Protein AF-A0A849C9T9-F1 (afdb_monomer_lite)

Structure (mmCIF, N/CA/C/O backbone):
data_AF-A0A849C9T9-F1
#
_entry.id   AF-A0A849C9T9-F1
#
loop_
_atom_site.group_PDB
_atom_site.id
_atom_site.type_symbol
_atom_site.label_atom_id
_atom_site.label_alt_id
_atom_site.label_comp_id
_atom_site.label_asym_id
_atom_site.label_entity_id
_atom_site.label_seq_id
_atom_site.pdbx_PDB_ins_code
_atom_site.Cartn_x
_atom_site.Cartn_y
_atom_site.Cartn_z
_atom_site.occupancy
_atom_site.B_iso_or_equiv
_atom_site.auth_seq_id
_atom_site.auth_comp_id
_atom_site.auth_asym_id
_atom_site.auth_atom_id
_atom_site.pdbx_PDB_model_num
ATOM 1 N N . MET A 1 1 ? 23.994 -0.005 -14.736 1.00 56.78 1 MET A N 1
ATOM 2 C CA . MET A 1 1 ? 23.135 -0.185 -13.556 1.00 56.78 1 MET A CA 1
ATOM 3 C C . MET A 1 1 ? 23.424 -1.569 -13.011 1.00 56.78 1 MET A C 1
ATOM 5 O O . MET A 1 1 ? 23.425 -2.512 -13.800 1.00 56.78 1 MET A O 1
ATOM 9 N N . ARG A 1 2 ? 23.859 -1.675 -11.754 1.00 63.84 2 ARG A N 1
ATOM 10 C CA . ARG A 1 2 ? 24.165 -2.965 -11.113 1.00 63.84 2 ARG A CA 1
ATOM 11 C C . ARG A 1 2 ? 22.859 -3.609 -10.638 1.00 63.84 2 ARG A C 1
ATOM 13 O O . ARG A 1 2 ? 21.886 -2.902 -10.422 1.00 63.84 2 ARG A O 1
ATOM 20 N N . SER A 1 3 ? 22.840 -4.935 -10.491 1.00 66.62 3 SER A N 1
ATOM 21 C CA . SER A 1 3 ? 21.684 -5.665 -9.931 1.00 66.62 3 SER A CA 1
ATOM 22 C C . SER A 1 3 ? 21.252 -5.082 -8.581 1.00 66.62 3 SER A C 1
ATOM 24 O O . SER A 1 3 ? 20.065 -4.907 -8.344 1.00 66.62 3 SER A O 1
ATOM 26 N N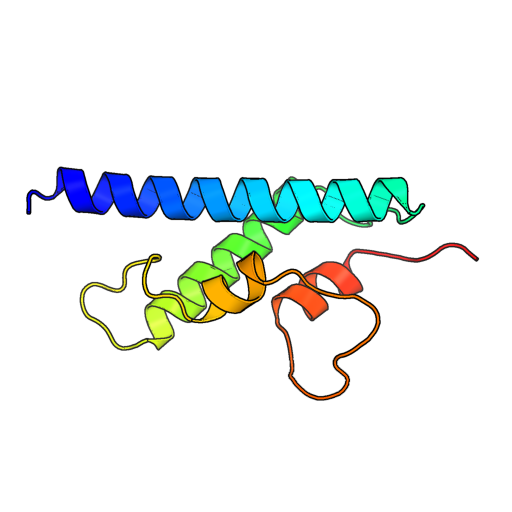 . ASP A 1 4 ? 22.233 -4.675 -7.772 1.00 74.38 4 ASP A N 1
ATOM 27 C CA . ASP A 1 4 ? 22.034 -4.050 -6.463 1.00 74.38 4 ASP A CA 1
ATOM 28 C C . ASP A 1 4 ? 21.184 -2.765 -6.530 1.00 74.38 4 ASP A C 1
ATOM 30 O O . ASP A 1 4 ? 20.425 -2.486 -5.606 1.00 74.38 4 ASP A O 1
ATOM 34 N N . ASP A 1 5 ? 21.267 -2.006 -7.632 1.00 80.12 5 ASP A N 1
ATOM 35 C CA . ASP A 1 5 ? 20.485 -0.777 -7.818 1.00 80.12 5 ASP A CA 1
ATOM 36 C C . ASP A 1 5 ? 18.997 -1.107 -8.042 1.00 80.12 5 ASP A C 1
ATOM 38 O O . ASP A 1 5 ? 18.124 -0.395 -7.553 1.00 80.12 5 ASP A O 1
ATOM 42 N N . TYR A 1 6 ? 18.697 -2.197 -8.762 1.00 81.38 6 TYR A N 1
ATOM 43 C CA . TYR A 1 6 ? 17.320 -2.648 -8.991 1.00 81.38 6 TYR A CA 1
ATOM 44 C C . TYR A 1 6 ? 16.708 -3.225 -7.716 1.00 81.38 6 TYR A C 1
ATOM 46 O O . TYR A 1 6 ? 15.596 -2.850 -7.364 1.00 81.38 6 TYR A O 1
ATOM 54 N N . ASP A 1 7 ? 17.446 -4.057 -6.980 1.00 86.38 7 ASP A N 1
ATOM 55 C CA . ASP A 1 7 ? 16.966 -4.616 -5.710 1.00 86.38 7 ASP A CA 1
ATOM 56 C C . ASP A 1 7 ? 16.693 -3.511 -4.674 1.00 86.38 7 ASP A C 1
ATOM 58 O O . ASP A 1 7 ? 15.737 -3.593 -3.899 1.00 86.38 7 ASP A O 1
ATOM 62 N N . GLN A 1 8 ? 17.501 -2.445 -4.679 1.00 91.00 8 GLN A N 1
ATOM 63 C CA . GLN A 1 8 ? 17.278 -1.279 -3.830 1.00 91.00 8 GLN A CA 1
ATOM 64 C C . GLN A 1 8 ? 16.017 -0.501 -4.227 1.00 91.00 8 GLN A C 1
ATOM 66 O O . GLN A 1 8 ? 15.266 -0.091 -3.342 1.00 91.00 8 GLN A O 1
ATOM 71 N N . ILE A 1 9 ? 15.769 -0.313 -5.527 1.00 89.44 9 ILE A N 1
ATOM 72 C CA . ILE A 1 9 ? 14.546 0.332 -6.026 1.00 89.44 9 ILE A CA 1
ATOM 73 C C . ILE A 1 9 ? 13.313 -0.484 -5.625 1.00 89.44 9 ILE A C 1
ATOM 75 O O . ILE A 1 9 ? 12.365 0.072 -5.085 1.00 89.44 9 ILE A O 1
ATOM 79 N N . GLU A 1 10 ? 13.344 -1.802 -5.815 1.00 91.69 10 GLU A N 1
ATOM 80 C CA . GLU A 1 10 ? 12.246 -2.701 -5.438 1.00 91.69 10 GLU A CA 1
ATOM 81 C C . GLU A 1 10 ? 11.942 -2.635 -3.937 1.00 91.69 10 GLU A C 1
ATOM 83 O O . GLU A 1 10 ? 10.785 -2.540 -3.520 1.00 91.69 10 GLU A O 1
ATOM 88 N N . LEU A 1 11 ? 12.988 -2.634 -3.105 1.00 93.31 11 LEU A N 1
ATOM 89 C CA . LEU A 1 11 ? 12.828 -2.504 -1.661 1.00 93.31 11 LEU A CA 1
ATOM 90 C C . LEU A 1 11 ? 12.243 -1.141 -1.275 1.00 93.31 11 LEU A C 1
ATOM 92 O O . LEU A 1 11 ? 11.389 -1.087 -0.389 1.00 93.31 11 LEU A O 1
ATOM 96 N N . GLN A 1 12 ? 12.677 -0.067 -1.940 1.00 93.31 12 GLN A N 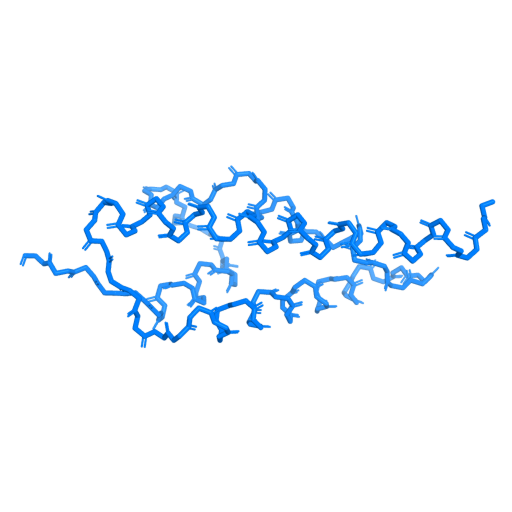1
ATOM 97 C CA . GLN A 1 12 ? 12.144 1.275 -1.721 1.00 93.31 12 GLN A CA 1
ATOM 98 C C . GLN A 1 12 ? 10.656 1.334 -2.079 1.00 93.31 12 GLN A C 1
ATOM 100 O O . GLN A 1 12 ? 9.864 1.791 -1.264 1.00 93.31 12 GLN A O 1
ATOM 105 N N . VAL A 1 13 ? 10.250 0.772 -3.223 1.00 92.69 13 VAL A N 1
ATOM 106 C CA . VAL A 1 13 ? 8.834 0.711 -3.628 1.00 92.69 13 VAL A CA 1
ATOM 107 C C . VAL A 1 13 ? 7.995 -0.030 -2.587 1.00 92.69 13 VAL A C 1
ATOM 109 O O . VAL A 1 13 ? 6.916 0.429 -2.217 1.00 92.69 13 VAL A O 1
ATOM 112 N N . ILE A 1 14 ? 8.483 -1.161 -2.067 1.00 94.25 14 ILE A N 1
ATOM 113 C CA . ILE A 1 14 ? 7.777 -1.906 -1.014 1.00 94.25 14 ILE A CA 1
ATOM 114 C C . ILE A 1 14 ? 7.619 -1.052 0.250 1.00 94.25 14 ILE A C 1
ATOM 116 O O . ILE A 1 14 ? 6.540 -1.048 0.845 1.00 94.25 14 ILE A O 1
ATOM 120 N N . GLN A 1 15 ? 8.671 -0.345 0.670 1.00 96.62 15 GLN A N 1
ATOM 121 C CA . GLN A 1 15 ? 8.615 0.542 1.835 1.00 96.62 15 GLN A CA 1
ATOM 122 C C . GLN A 1 15 ? 7.615 1.678 1.620 1.00 96.62 15 GLN A C 1
ATOM 124 O O . GLN A 1 15 ? 6.736 1.867 2.459 1.00 96.62 15 GLN A O 1
ATOM 129 N N . ASP A 1 16 ? 7.678 2.346 0.471 1.00 93.88 16 ASP A N 1
ATOM 130 C CA . ASP A 1 16 ? 6.806 3.472 0.139 1.00 93.88 16 ASP A CA 1
ATOM 131 C C . ASP A 1 16 ? 5.331 3.047 0.118 1.00 93.88 16 ASP A C 1
ATOM 133 O O . ASP A 1 16 ? 4.470 3.733 0.678 1.00 93.88 16 ASP A O 1
ATOM 137 N N . VAL A 1 17 ? 5.023 1.878 -0.457 1.00 92.94 17 VAL A N 1
ATOM 138 C CA . VAL A 1 17 ? 3.667 1.307 -0.448 1.00 92.94 17 VAL A CA 1
ATOM 139 C C . VAL A 1 17 ? 3.189 1.041 0.980 1.00 92.94 17 VAL A C 1
ATOM 141 O O . VAL A 1 17 ? 2.065 1.406 1.330 1.00 92.94 17 VAL A O 1
ATOM 144 N N . LEU A 1 18 ? 4.015 0.414 1.822 1.00 93.88 18 LEU A N 1
ATOM 145 C CA . LEU A 1 18 ? 3.640 0.107 3.205 1.00 93.88 18 LEU A CA 1
ATOM 146 C C . LEU A 1 18 ? 3.414 1.375 4.034 1.00 93.88 18 LEU A C 1
ATOM 148 O O . LEU A 1 18 ? 2.403 1.467 4.735 1.00 93.88 18 LEU A O 1
ATOM 152 N N . ASP A 1 19 ? 4.315 2.348 3.928 1.00 95.25 19 ASP A N 1
ATOM 153 C CA . ASP A 1 19 ? 4.231 3.609 4.664 1.00 95.25 19 ASP A CA 1
ATOM 154 C C . ASP A 1 19 ? 3.018 4.434 4.224 1.00 95.25 19 ASP A C 1
ATOM 156 O O . ASP A 1 19 ? 2.290 4.972 5.066 1.00 95.25 19 ASP A O 1
ATOM 160 N N . THR A 1 20 ? 2.733 4.461 2.920 1.00 91.81 20 THR A N 1
ATOM 161 C CA . THR A 1 20 ? 1.551 5.137 2.370 1.00 91.81 20 THR A CA 1
ATOM 162 C C . THR A 1 20 ? 0.265 4.505 2.889 1.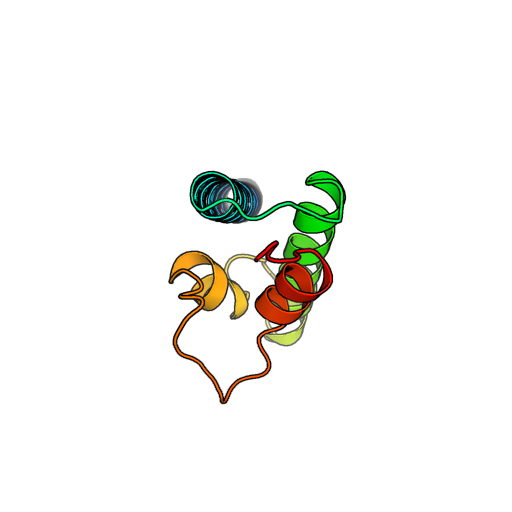00 91.81 20 THR A C 1
ATOM 164 O O . THR A 1 20 ? -0.619 5.203 3.395 1.00 91.81 20 THR A O 1
ATOM 167 N N . VAL A 1 21 ? 0.161 3.174 2.832 1.00 89.88 21 VAL A N 1
ATOM 168 C CA . VAL A 1 21 ? -1.017 2.455 3.332 1.00 89.88 21 VAL A CA 1
ATOM 169 C C . VAL A 1 21 ? -1.190 2.679 4.833 1.00 89.88 21 VAL A C 1
ATOM 171 O O . VAL A 1 21 ? -2.294 2.992 5.275 1.00 89.88 21 VAL A O 1
ATOM 174 N N . GLU A 1 22 ? -0.127 2.578 5.632 1.00 93.31 22 GLU A N 1
ATOM 175 C CA . GLU A 1 22 ? -0.198 2.822 7.077 1.00 93.31 22 GLU A CA 1
ATOM 176 C C . GLU A 1 22 ? -0.640 4.260 7.393 1.00 93.31 22 GLU A C 1
ATOM 178 O O . GLU A 1 22 ? -1.488 4.469 8.267 1.00 93.31 22 GLU A O 1
ATOM 183 N N . ALA A 1 23 ? -0.131 5.259 6.666 1.00 90.06 23 ALA A N 1
ATOM 184 C CA . ALA A 1 23 ? -0.555 6.648 6.828 1.00 90.06 23 ALA A CA 1
ATOM 185 C C . ALA A 1 23 ? -2.059 6.816 6.553 1.00 90.06 23 ALA A C 1
ATOM 187 O O . ALA A 1 23 ? -2.770 7.451 7.343 1.00 90.06 23 ALA A O 1
ATOM 188 N N . GLN A 1 24 ? -2.564 6.186 5.490 1.00 86.12 24 GLN A N 1
ATOM 189 C CA . GLN A 1 24 ? -3.985 6.200 5.148 1.00 86.12 24 GLN A CA 1
ATOM 190 C C . GLN A 1 24 ? -4.853 5.474 6.188 1.00 86.12 24 GLN A C 1
ATOM 192 O O . GLN A 1 24 ? -5.919 5.976 6.557 1.00 86.12 24 GLN A O 1
ATOM 197 N N . LEU A 1 25 ? -4.422 4.310 6.690 1.00 88.50 25 LEU A N 1
ATOM 198 C CA . LEU A 1 25 ? -5.147 3.582 7.739 1.00 88.50 25 LEU A CA 1
ATOM 199 C C . LEU A 1 25 ? -5.237 4.417 9.019 1.00 88.50 25 LEU A C 1
ATOM 201 O O . LEU A 1 25 ? -6.320 4.554 9.586 1.00 88.50 25 LEU A O 1
ATOM 205 N N . ARG A 1 26 ? -4.131 5.049 9.429 1.00 89.94 26 ARG A N 1
ATOM 206 C CA . ARG A 1 26 ? -4.100 5.925 10.608 1.00 89.94 26 ARG A CA 1
ATOM 207 C C . ARG A 1 26 ? -4.977 7.161 10.455 1.00 89.94 26 ARG A C 1
ATOM 209 O O . ARG A 1 26 ? -5.593 7.587 11.429 1.00 89.94 26 ARG A O 1
ATOM 216 N N . GLU A 1 27 ? -5.027 7.772 9.273 1.00 86.69 27 GLU A N 1
ATOM 217 C CA . GLU A 1 27 ? -5.946 8.887 9.001 1.00 86.69 27 GLU A CA 1
ATOM 218 C C . GLU A 1 27 ? -7.407 8.436 9.139 1.00 86.69 27 GLU A C 1
ATOM 220 O O . GLU A 1 27 ? -8.189 9.099 9.819 1.00 86.69 27 GLU A O 1
ATOM 225 N N . ARG A 1 28 ? -7.771 7.276 8.579 1.00 82.94 28 ARG A N 1
ATOM 226 C CA . ARG A 1 28 ? -9.127 6.718 8.711 1.00 82.94 28 ARG A CA 1
ATOM 227 C C . ARG A 1 28 ? -9.482 6.394 10.164 1.00 82.94 28 ARG A C 1
ATOM 229 O O . ARG A 1 28 ? -10.563 6.760 10.622 1.00 82.94 28 ARG A O 1
ATOM 236 N N . GLU A 1 29 ? -8.568 5.790 10.919 1.00 87.12 29 GLU A N 1
ATOM 237 C CA . GLU A 1 29 ? -8.756 5.542 12.354 1.00 87.12 29 GLU A CA 1
ATOM 238 C C . GLU A 1 29 ? -8.930 6.846 13.147 1.00 87.12 29 GLU A C 1
ATOM 240 O O . GLU A 1 29 ? -9.806 6.927 14.009 1.00 87.12 29 GLU A O 1
ATOM 245 N N . ARG A 1 30 ? -8.173 7.905 12.815 1.00 86.94 30 ARG A N 1
ATOM 246 C CA . ARG A 1 30 ? -8.362 9.248 13.398 1.00 86.94 30 ARG A CA 1
ATOM 247 C C . ARG A 1 30 ? -9.731 9.848 13.077 1.00 86.94 30 ARG A C 1
ATOM 249 O O . ARG A 1 30 ? -10.274 10.574 13.904 1.00 86.94 30 ARG A O 1
ATOM 256 N N . ARG A 1 31 ? -10.308 9.514 11.921 1.00 85.50 31 ARG A N 1
ATOM 257 C CA . ARG A 1 31 ? -11.682 9.875 11.528 1.00 85.50 31 ARG A CA 1
ATOM 258 C C . ARG A 1 31 ? -12.754 8.959 12.138 1.00 85.50 31 ARG A C 1
ATOM 260 O O . ARG A 1 31 ? -13.925 9.090 11.794 1.00 85.50 31 ARG A O 1
ATOM 267 N N . GLY A 1 32 ? -12.381 8.041 13.033 1.00 84.50 32 GLY A N 1
ATOM 268 C CA . GLY A 1 32 ? -13.306 7.172 13.769 1.00 84.50 32 GLY A CA 1
ATOM 269 C C . GLY A 1 32 ? -13.616 5.834 13.094 1.00 84.50 32 GLY A C 1
ATOM 270 O O . GLY A 1 32 ? -14.451 5.081 13.594 1.00 84.50 32 GLY A O 1
ATOM 271 N N . TRP A 1 33 ? -12.952 5.508 11.984 1.00 81.88 33 TRP A N 1
ATOM 272 C CA . TRP A 1 33 ? -13.147 4.231 11.299 1.00 81.88 33 TRP A CA 1
ATOM 273 C C . TRP A 1 33 ? -12.423 3.110 12.051 1.00 81.88 33 TRP A C 1
ATOM 275 O O . TRP A 1 33 ? -11.358 3.321 12.629 1.00 81.88 33 TRP A O 1
ATOM 285 N N . ARG A 1 34 ? -12.979 1.893 12.034 1.00 85.44 34 ARG A N 1
ATOM 286 C CA . ARG A 1 34 ? -12.319 0.704 12.595 1.00 85.44 34 ARG A CA 1
ATOM 287 C C . ARG A 1 34 ? -11.950 -0.282 11.498 1.00 85.44 34 ARG A C 1
ATOM 289 O O . ARG A 1 34 ? -12.761 -0.585 10.625 1.00 85.44 34 ARG A O 1
ATOM 296 N N . LEU A 1 35 ? -10.740 -0.824 11.602 1.00 83.50 35 LEU A N 1
ATOM 297 C CA . LEU A 1 35 ? -10.291 -1.943 10.781 1.00 83.50 35 LEU A CA 1
ATOM 298 C C . LEU A 1 35 ? -11.045 -3.214 11.196 1.00 83.50 35 LEU A C 1
ATOM 300 O O . LEU A 1 35 ? -11.118 -3.534 12.383 1.00 83.50 35 LEU A O 1
ATOM 304 N N . THR A 1 36 ? -11.580 -3.957 10.232 1.00 84.75 36 THR A N 1
ATOM 305 C CA . THR A 1 36 ? -12.210 -5.271 10.456 1.00 84.75 36 THR A CA 1
ATOM 306 C C . THR A 1 36 ? -11.249 -6.434 10.192 1.00 84.75 36 THR A C 1
ATOM 308 O O . THR A 1 36 ? -11.571 -7.583 10.490 1.00 84.75 36 THR A O 1
ATOM 311 N N . ALA A 1 37 ? -10.048 -6.145 9.683 1.00 84.50 37 ALA A N 1
ATOM 312 C CA . ALA A 1 37 ? -8.949 -7.092 9.540 1.00 84.50 37 ALA A CA 1
ATOM 313 C C . ALA A 1 37 ? -7.665 -6.589 10.220 1.00 84.50 37 ALA A C 1
ATOM 315 O O . ALA A 1 37 ? -7.469 -5.382 10.372 1.00 84.50 37 ALA A O 1
ATOM 316 N N . PRO A 1 38 ? -6.744 -7.499 10.590 1.00 92.44 38 PRO A N 1
ATOM 317 C CA . PRO A 1 38 ? -5.409 -7.116 11.037 1.00 92.44 38 PRO A CA 1
ATOM 318 C C . PRO A 1 38 ? -4.661 -6.317 9.960 1.00 92.44 38 PRO A C 1
ATOM 320 O O . PRO A 1 38 ? -4.710 -6.686 8.785 1.00 92.44 38 PRO A O 1
ATOM 323 N N . ARG A 1 39 ? -3.888 -5.293 10.358 1.00 91.62 39 ARG A N 1
ATOM 324 C CA . ARG A 1 39 ? -3.060 -4.482 9.436 1.00 91.62 39 ARG A CA 1
ATOM 325 C C . ARG A 1 39 ? -2.171 -5.333 8.524 1.00 91.62 39 ARG A C 1
ATOM 327 O O . ARG A 1 39 ? -2.085 -5.066 7.334 1.00 91.62 39 ARG A O 1
ATOM 334 N N . SER A 1 40 ? -1.592 -6.417 9.047 1.00 92.75 40 SER A N 1
ATOM 335 C CA . SER A 1 40 ? -0.765 -7.346 8.262 1.00 92.75 40 SER A CA 1
ATOM 336 C C . SER A 1 40 ? -1.508 -7.975 7.079 1.00 92.75 40 SER A C 1
ATOM 338 O O . SER A 1 40 ? -0.912 -8.183 6.025 1.00 92.75 40 SER A O 1
ATOM 340 N N . ARG A 1 41 ? -2.811 -8.248 7.222 1.00 91.12 41 ARG A N 1
ATOM 341 C CA . ARG A 1 41 ? -3.647 -8.770 6.134 1.00 91.12 41 ARG A CA 1
ATOM 342 C C . ARG A 1 41 ? -3.900 -7.706 5.068 1.00 91.12 41 ARG A C 1
ATOM 344 O O . ARG A 1 41 ? -3.900 -8.038 3.889 1.00 91.12 41 ARG A O 1
ATOM 351 N N . ILE A 1 42 ? -4.079 -6.452 5.481 1.00 89.12 42 ILE A N 1
ATOM 352 C CA . ILE A 1 42 ? -4.258 -5.316 4.570 1.00 89.12 42 ILE A CA 1
ATOM 353 C C . ILE A 1 42 ? -2.973 -5.095 3.765 1.00 89.12 42 ILE A C 1
ATOM 355 O O . ILE A 1 42 ? -3.024 -5.068 2.540 1.00 89.12 42 ILE A O 1
ATOM 359 N N . TYR A 1 43 ? -1.813 -5.058 4.427 1.00 92.06 43 TYR A N 1
ATOM 360 C CA . TYR A 1 43 ? -0.514 -4.938 3.756 1.00 92.06 43 TYR A CA 1
ATOM 361 C C . TYR A 1 43 ? -0.276 -6.050 2.737 1.00 92.06 43 TYR A C 1
ATOM 363 O O . TYR A 1 43 ? 0.107 -5.777 1.605 1.00 92.06 43 TYR A O 1
ATOM 371 N N . ALA A 1 44 ? -0.547 -7.304 3.112 1.00 92.50 44 ALA A N 1
ATOM 372 C CA . ALA A 1 44 ? -0.382 -8.435 2.206 1.00 92.50 44 ALA A CA 1
ATOM 373 C C . ALA A 1 44 ? -1.298 -8.335 0.976 1.00 92.50 44 ALA A C 1
ATOM 375 O O . ALA A 1 44 ? -0.867 -8.650 -0.131 1.00 92.50 44 ALA A O 1
ATOM 376 N N . ALA A 1 45 ? -2.544 -7.883 1.155 1.00 89.69 45 ALA A N 1
ATOM 377 C CA . ALA A 1 45 ? -3.479 -7.689 0.052 1.00 89.69 45 ALA A CA 1
ATOM 378 C C . ALA A 1 45 ? -3.011 -6.585 -0.909 1.00 89.69 45 ALA A C 1
ATOM 380 O O . ALA A 1 45 ? -3.026 -6.795 -2.121 1.00 89.69 45 ALA A O 1
ATOM 381 N N . VAL A 1 46 ? -2.542 -5.450 -0.378 1.00 89.62 46 VAL A N 1
ATOM 382 C CA . VAL A 1 46 ? -2.020 -4.349 -1.201 1.00 89.62 46 VAL A CA 1
ATOM 383 C C . VAL A 1 46 ? -0.764 -4.782 -1.953 1.00 89.62 46 VAL A C 1
ATOM 385 O O . VAL A 1 46 ? -0.717 -4.653 -3.172 1.00 89.62 46 VAL A O 1
ATOM 388 N N . LEU A 1 47 ? 0.218 -5.382 -1.272 1.00 92.56 47 LEU A N 1
ATOM 389 C CA . LEU A 1 47 ? 1.437 -5.873 -1.926 1.00 92.56 47 LEU A CA 1
ATOM 390 C C . LEU A 1 47 ? 1.128 -6.903 -3.017 1.00 92.56 47 LEU A C 1
ATOM 392 O O . LEU A 1 47 ? 1.738 -6.879 -4.084 1.00 92.56 47 LEU A O 1
ATOM 396 N N . TYR A 1 48 ? 0.158 -7.789 -2.784 1.00 89.38 48 TYR A N 1
ATOM 397 C CA . TYR A 1 48 ? -0.278 -8.734 -3.806 1.00 89.38 48 TYR A CA 1
ATOM 398 C C . TYR A 1 48 ? -0.860 -8.023 -5.036 1.00 89.38 48 TYR A C 1
ATOM 400 O O . TYR A 1 48 ? -0.538 -8.403 -6.160 1.00 89.38 48 TYR A O 1
ATOM 408 N N . ALA A 1 49 ? -1.662 -6.971 -4.844 1.00 87.25 49 ALA A N 1
ATOM 409 C CA . ALA A 1 49 ? -2.196 -6.171 -5.943 1.00 87.25 49 ALA A CA 1
ATOM 410 C C . ALA A 1 49 ? -1.084 -5.463 -6.744 1.00 87.25 49 ALA A C 1
ATOM 412 O O . ALA A 1 49 ? -1.110 -5.515 -7.974 1.00 87.25 49 ALA A O 1
ATOM 413 N N . VAL A 1 50 ? -0.065 -4.907 -6.073 1.00 89.38 50 VAL A N 1
ATOM 414 C CA . VAL A 1 50 ? 1.129 -4.325 -6.724 1.00 89.38 50 VAL A CA 1
ATOM 415 C C . VAL A 1 50 ? 1.860 -5.369 -7.567 1.00 89.38 50 VAL A C 1
ATOM 417 O O . VAL A 1 50 ? 2.133 -5.131 -8.740 1.00 89.38 50 VAL A O 1
ATOM 420 N N . ILE A 1 51 ? 2.100 -6.568 -7.026 1.00 88.12 51 ILE A N 1
ATOM 421 C CA . ILE A 1 51 ? 2.751 -7.664 -7.765 1.00 88.12 51 ILE A CA 1
ATOM 422 C C . ILE A 1 51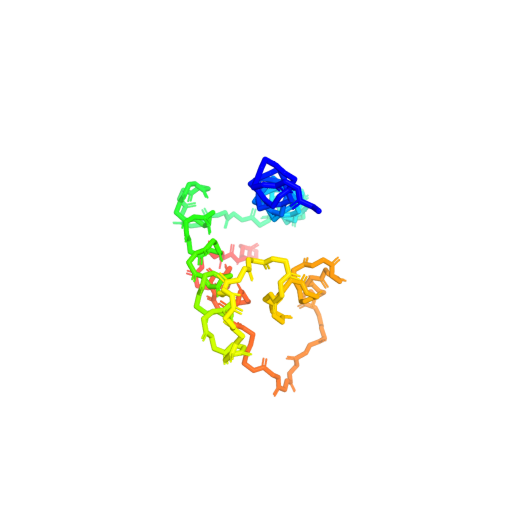 ? 1.931 -8.077 -8.995 1.00 88.12 51 ILE A C 1
ATOM 424 O O . ILE A 1 51 ? 2.495 -8.357 -10.055 1.00 88.12 51 ILE A O 1
ATOM 428 N N . VAL A 1 52 ? 0.603 -8.155 -8.870 1.00 88.19 52 VAL A N 1
ATOM 429 C CA . VAL A 1 52 ? -0.283 -8.490 -9.995 1.00 88.19 52 VAL A CA 1
ATOM 430 C C . VAL A 1 52 ? -0.229 -7.404 -11.072 1.00 88.19 52 VAL A C 1
ATOM 432 O O . VAL A 1 52 ? -0.099 -7.743 -12.247 1.00 88.19 52 VAL A O 1
ATOM 435 N N . SER A 1 53 ? -0.264 -6.128 -10.683 1.00 84.69 53 SER A N 1
ATOM 436 C CA . SER A 1 53 ? -0.157 -4.987 -11.599 1.00 84.69 53 SER A CA 1
ATOM 437 C C . SER A 1 53 ? 1.199 -4.956 -12.319 1.00 84.69 53 SER A C 1
ATOM 439 O O . SER A 1 53 ? 1.229 -4.938 -13.548 1.00 84.69 53 SER A O 1
ATOM 441 N N . ALA A 1 54 ? 2.313 -5.112 -11.594 1.00 87.44 54 ALA A N 1
ATOM 442 C CA . ALA A 1 54 ? 3.659 -5.197 -12.176 1.00 87.44 54 ALA A CA 1
ATOM 443 C C . ALA A 1 54 ? 3.774 -6.302 -13.242 1.00 87.44 54 ALA A C 1
ATOM 445 O O . ALA A 1 54 ? 4.390 -6.128 -14.293 1.00 87.44 54 ALA A O 1
ATOM 446 N N . ARG A 1 55 ? 3.151 -7.462 -12.993 1.00 85.19 55 ARG A N 1
ATOM 447 C CA . ARG A 1 55 ? 3.128 -8.586 -13.946 1.00 85.19 55 ARG A CA 1
ATOM 448 C C . ARG A 1 55 ? 2.245 -8.318 -15.164 1.00 85.19 55 ARG A C 1
ATOM 450 O O . ARG A 1 55 ? 2.530 -8.851 -16.236 1.00 85.19 55 ARG A O 1
ATOM 457 N N . ALA A 1 56 ? 1.182 -7.534 -15.005 1.00 85.06 56 ALA A N 1
ATOM 458 C CA . ALA A 1 56 ? 0.267 -7.174 -16.084 1.00 85.06 56 ALA A CA 1
ATOM 459 C C . ALA A 1 56 ? 0.868 -6.138 -17.048 1.00 85.06 56 ALA A C 1
ATOM 461 O O . ALA A 1 56 ? 0.512 -6.142 -18.223 1.00 85.06 56 ALA A O 1
ATOM 462 N N . ALA A 1 57 ? 1.843 -5.338 -16.605 1.00 77.94 57 ALA A N 1
ATOM 463 C CA . ALA A 1 57 ? 2.530 -4.333 -17.423 1.00 77.94 57 ALA A CA 1
ATOM 464 C C . ALA A 1 57 ? 3.356 -4.909 -18.601 1.00 77.94 57 ALA A C 1
ATOM 466 O O . ALA A 1 57 ? 4.039 -4.161 -19.301 1.00 77.94 57 ALA A O 1
ATOM 467 N N . HIS A 1 58 ? 3.347 -6.237 -18.812 1.00 74.81 58 HIS A N 1
ATOM 468 C CA . HIS A 1 58 ? 4.028 -6.966 -19.897 1.00 74.81 58 HIS A CA 1
ATOM 469 C C . HIS A 1 58 ? 5.503 -6.573 -20.120 1.00 74.81 58 HIS A C 1
ATOM 471 O O . HIS A 1 58 ? 6.068 -6.785 -21.194 1.00 74.81 58 HIS A O 1
ATOM 477 N N . THR A 1 59 ? 6.144 -6.029 -19.088 1.00 69.69 59 THR A N 1
ATOM 478 C CA . THR A 1 59 ? 7.539 -5.605 -19.100 1.00 69.69 59 THR A CA 1
ATOM 479 C C . THR A 1 59 ? 8.417 -6.745 -18.592 1.00 69.69 59 THR A C 1
ATOM 481 O O . THR A 1 59 ? 8.048 -7.441 -17.647 1.00 69.69 59 THR A O 1
ATOM 484 N N . PHE A 1 60 ? 9.585 -6.947 -19.214 1.00 68.00 60 PHE A N 1
ATOM 485 C CA . PHE A 1 60 ? 10.585 -7.900 -18.734 1.00 68.00 60 PHE A CA 1
ATOM 486 C C . PHE A 1 60 ? 11.905 -7.189 -18.381 1.00 68.00 60 PHE A C 1
ATOM 488 O O . PHE A 1 60 ? 12.502 -6.576 -19.272 1.00 68.00 60 PHE A O 1
ATOM 495 N N . PRO A 1 61 ? 12.393 -7.292 -17.128 1.00 69.38 61 PRO A N 1
ATOM 496 C CA . PRO A 1 61 ? 11.748 -7.945 -15.981 1.00 69.38 61 PRO A CA 1
ATOM 497 C C . PRO A 1 61 ? 10.496 -7.190 -15.496 1.00 69.38 61 PRO A C 1
ATOM 499 O O . PRO A 1 61 ? 10.374 -5.986 -15.700 1.00 69.38 61 PRO A O 1
ATOM 502 N N . ALA A 1 62 ? 9.562 -7.916 -14.878 1.00 76.06 62 ALA A N 1
ATOM 503 C CA . ALA A 1 62 ? 8.378 -7.330 -14.252 1.00 76.06 62 ALA A CA 1
ATOM 504 C C . ALA A 1 62 ? 8.776 -6.767 -12.883 1.00 76.06 62 ALA A C 1
ATOM 506 O O . ALA A 1 62 ? 8.854 -7.519 -11.910 1.00 76.06 62 ALA A O 1
ATOM 507 N N . THR A 1 63 ? 9.092 -5.477 -12.853 1.00 84.50 63 THR A N 1
ATOM 508 C CA . THR A 1 63 ? 9.573 -4.747 -11.676 1.00 84.50 63 THR A CA 1
ATOM 509 C C . THR A 1 63 ? 8.433 -3.982 -11.004 1.00 84.50 63 THR A C 1
ATOM 511 O O . THR A 1 63 ? 7.502 -3.541 -11.687 1.00 84.50 63 THR A O 1
ATOM 514 N N . LEU A 1 64 ? 8.443 -3.862 -9.670 1.00 86.06 64 LEU A N 1
ATOM 515 C CA . LEU A 1 64 ? 7.335 -3.227 -8.940 1.00 86.06 64 LEU A CA 1
ATOM 516 C C . LEU A 1 64 ? 7.255 -1.727 -9.221 1.00 86.06 64 LEU A C 1
ATOM 518 O O . LEU A 1 64 ? 6.153 -1.194 -9.237 1.00 86.06 64 LEU A O 1
ATOM 522 N N . ASP A 1 65 ? 8.382 -1.068 -9.509 1.00 84.31 65 ASP A N 1
ATOM 523 C CA . ASP A 1 65 ? 8.452 0.359 -9.875 1.00 84.31 65 ASP A CA 1
ATOM 524 C C . ASP A 1 65 ? 7.653 0.715 -11.140 1.00 84.31 65 ASP A C 1
ATOM 526 O O . ASP A 1 65 ? 7.421 1.888 -11.417 1.00 84.31 65 ASP A O 1
ATOM 530 N N . ARG A 1 66 ? 7.221 -0.293 -11.907 1.00 83.69 66 ARG A N 1
ATOM 531 C CA . ARG A 1 66 ? 6.395 -0.150 -13.114 1.00 83.69 66 ARG A CA 1
ATOM 532 C C . ARG A 1 66 ? 4.948 -0.589 -12.920 1.00 83.69 66 ARG A C 1
ATOM 534 O O . ARG A 1 66 ? 4.234 -0.765 -13.903 1.00 83.69 66 ARG A O 1
ATOM 541 N N . ALA A 1 67 ? 4.522 -0.847 -11.690 1.00 84.75 67 ALA A N 1
ATOM 542 C CA . ALA A 1 67 ? 3.143 -1.211 -11.423 1.00 84.75 67 ALA A CA 1
ATOM 543 C C . ALA A 1 67 ? 2.243 0.031 -11.516 1.00 84.75 67 ALA A C 1
ATOM 545 O O . ALA A 1 67 ? 2.339 0.920 -10.675 1.00 84.75 67 ALA A O 1
ATOM 546 N N . ASP A 1 68 ? 1.330 0.051 -12.490 1.00 83.94 68 ASP A N 1
ATOM 547 C CA . ASP A 1 68 ? 0.370 1.149 -12.708 1.00 83.94 68 ASP A CA 1
ATOM 548 C C . ASP A 1 68 ? -0.446 1.494 -11.445 1.00 83.94 68 ASP A C 1
ATOM 550 O O . ASP A 1 68 ? -0.843 2.633 -11.230 1.00 83.94 68 ASP A O 1
ATOM 554 N N . ILE A 1 69 ? -0.673 0.513 -10.565 1.00 85.19 69 ILE A N 1
ATOM 555 C CA . ILE A 1 69 ? -1.410 0.705 -9.307 1.00 85.19 69 ILE A CA 1
ATOM 556 C C . ILE A 1 69 ? -0.665 1.584 -8.284 1.00 85.19 69 I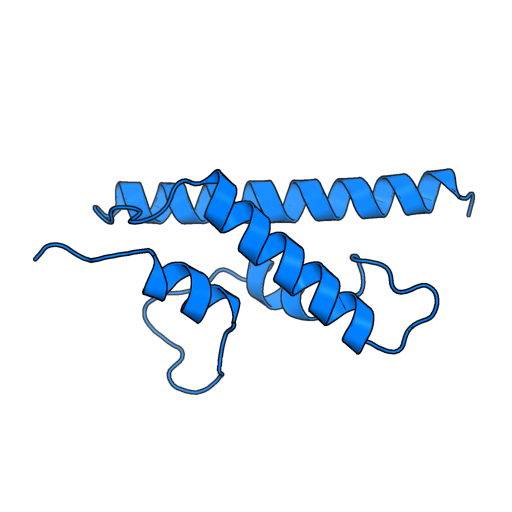LE A C 1
ATOM 558 O O . ILE A 1 69 ? -1.267 2.011 -7.301 1.00 85.19 69 ILE A O 1
ATOM 562 N N . LEU A 1 70 ? 0.637 1.839 -8.464 1.00 85.44 70 LEU A N 1
ATOM 563 C CA . LEU A 1 70 ? 1.390 2.721 -7.569 1.00 85.44 70 LEU A CA 1
ATOM 564 C C . LEU A 1 70 ? 0.858 4.153 -7.608 1.00 85.44 70 LEU A C 1
ATOM 566 O O . LEU A 1 70 ? 0.749 4.768 -6.550 1.00 85.44 70 LEU A O 1
ATOM 570 N N . ASP A 1 71 ? 0.457 4.638 -8.784 1.00 84.81 71 ASP A N 1
ATOM 571 C CA . ASP A 1 71 ? -0.130 5.971 -8.933 1.00 84.81 71 ASP A CA 1
ATOM 572 C C . ASP A 1 71 ? -1.409 6.084 -8.086 1.00 84.81 71 ASP A C 1
ATOM 574 O O . ASP A 1 71 ? -1.555 7.009 -7.291 1.00 84.81 71 ASP A O 1
ATOM 578 N N . GLU A 1 72 ? -2.280 5.067 -8.127 1.00 83.00 72 GLU A N 1
ATOM 579 C CA . GLU A 1 72 ? -3.500 5.016 -7.304 1.00 83.00 72 GLU A CA 1
ATOM 580 C C . GLU A 1 72 ? -3.210 4.975 -5.792 1.00 83.00 72 GLU A C 1
ATOM 582 O O . GLU A 1 72 ? -3.961 5.531 -4.986 1.00 83.00 72 GLU A O 1
ATOM 587 N N . ILE A 1 73 ? -2.134 4.297 -5.380 1.00 83.00 73 ILE A N 1
ATOM 588 C CA . ILE A 1 73 ? -1.740 4.208 -3.968 1.00 83.00 73 ILE A CA 1
ATOM 589 C C . ILE A 1 73 ? -1.209 5.561 -3.480 1.00 83.00 73 ILE A C 1
ATOM 591 O O . ILE A 1 73 ? -1.565 5.984 -2.372 1.00 83.00 73 ILE A O 1
ATOM 595 N N . PHE A 1 74 ? -0.381 6.230 -4.285 1.00 81.94 74 PHE A N 1
ATOM 596 C CA . PHE A 1 74 ? 0.302 7.468 -3.912 1.00 81.94 74 PHE A CA 1
ATOM 597 C C . PHE A 1 74 ? -0.562 8.724 -4.061 1.00 81.94 74 PHE A C 1
ATOM 599 O O . PHE A 1 74 ? -0.418 9.634 -3.243 1.00 81.94 74 PHE A O 1
ATOM 606 N N . ASP A 1 75 ? -1.506 8.757 -5.004 1.00 76.69 75 ASP A N 1
ATOM 607 C CA . ASP A 1 75 ? -2.410 9.902 -5.200 1.00 76.69 75 ASP A CA 1
ATOM 608 C C . ASP A 1 75 ? -3.434 10.069 -4.067 1.00 76.69 75 ASP A C 1
ATOM 610 O O . ASP A 1 75 ? -4.027 11.136 -3.898 1.00 76.69 75 ASP A O 1
ATOM 614 N N . GLY A 1 76 ? -3.577 9.055 -3.212 1.00 60.69 76 GLY A N 1
ATOM 615 C CA . GLY A 1 76 ? -4.440 9.113 -2.047 1.00 60.69 76 GLY A CA 1
ATOM 616 C C . GLY A 1 76 ? -5.894 8.838 -2.414 1.00 60.69 76 GLY A C 1
ATOM 617 O O . GLY A 1 76 ? -6.538 9.532 -3.191 1.00 60.69 76 GLY A O 1
ATOM 618 N N . ILE A 1 77 ? -6.437 7.802 -1.789 1.00 51.84 77 ILE A N 1
ATOM 619 C CA . ILE A 1 77 ? -7.831 7.399 -1.938 1.00 51.84 77 ILE A CA 1
ATOM 620 C C . ILE A 1 77 ? -8.697 8.453 -1.228 1.00 51.84 77 ILE A C 1
ATOM 622 O O . ILE A 1 77 ? -8.805 8.417 0.002 1.00 51.84 77 ILE A O 1
ATOM 626 N N . ASP A 1 78 ? -9.282 9.404 -1.959 1.00 43.19 78 ASP A N 1
ATOM 627 C CA . ASP A 1 78 ? -10.317 10.284 -1.408 1.00 43.19 78 ASP A CA 1
ATOM 628 C C . ASP A 1 78 ? -11.619 9.473 -1.261 1.00 43.19 78 ASP A C 1
ATOM 630 O O . ASP A 1 78 ? -12.194 9.055 -2.267 1.00 43.19 78 ASP A O 1
ATOM 634 N N . PRO A 1 79 ? -12.107 9.196 -0.034 1.00 47.66 79 PRO A N 1
ATOM 635 C CA . PRO A 1 79 ? -13.276 8.342 0.174 1.00 47.66 79 PRO A CA 1
ATOM 636 C C . PRO A 1 79 ? -14.607 8.970 -0.279 1.00 47.66 79 PRO A C 1
ATOM 638 O O . PRO A 1 79 ? -15.653 8.359 -0.061 1.00 47.66 79 PRO A O 1
ATOM 641 N N . PHE A 1 80 ? -14.605 10.178 -0.855 1.00 41.22 80 PHE A N 1
ATOM 642 C CA . PHE A 1 80 ? -15.831 10.886 -1.230 1.00 41.22 80 PHE A CA 1
ATOM 643 C C . PHE A 1 80 ? -16.084 11.038 -2.732 1.00 41.22 80 PHE A C 1
ATOM 645 O O . PHE A 1 80 ? -17.183 11.468 -3.076 1.00 41.22 80 PHE A O 1
ATOM 652 N N . ASP A 1 81 ? -15.160 10.664 -3.625 1.00 40.28 81 ASP A N 1
ATOM 653 C CA . ASP A 1 81 ? -15.367 10.927 -5.057 1.00 40.28 81 ASP A CA 1
ATOM 654 C C . ASP A 1 81 ? -14.628 9.946 -5.988 1.00 40.28 81 ASP A C 1
ATOM 656 O O . ASP A 1 81 ? -13.589 10.254 -6.567 1.00 40.28 81 ASP A O 1
ATOM 660 N N . SER A 1 82 ? -15.175 8.740 -6.186 1.00 40.41 82 SER A N 1
ATOM 661 C CA . SER A 1 82 ? -14.964 8.000 -7.447 1.00 40.41 82 SER A CA 1
ATOM 662 C C . SER A 1 82 ? -15.953 6.858 -7.653 1.00 40.41 82 SER A C 1
ATOM 664 O O . SER A 1 82 ? -15.625 5.676 -7.708 1.00 40.41 82 SER A O 1
ATOM 666 N N . ALA A 1 83 ? -17.208 7.224 -7.889 1.00 40.06 83 ALA A N 1
ATOM 667 C CA . ALA A 1 83 ? -18.162 6.333 -8.533 1.00 40.06 83 ALA A CA 1
ATOM 668 C C . ALA A 1 83 ? -17.827 6.173 -10.033 1.00 40.06 83 ALA A C 1
ATOM 670 O O . ALA A 1 83 ? -18.542 6.729 -10.859 1.00 40.06 83 ALA A O 1
ATOM 671 N N . ALA A 1 84 ? -16.762 5.446 -10.410 1.00 40.56 84 ALA A N 1
ATOM 672 C CA . ALA A 1 84 ? -16.628 4.931 -11.790 1.00 40.56 84 ALA A CA 1
ATOM 673 C C . ALA A 1 84 ? -15.512 3.908 -12.065 1.00 40.56 84 ALA A C 1
ATOM 675 O O . ALA A 1 84 ? -15.606 3.217 -13.080 1.00 40.56 84 ALA A O 1
ATOM 676 N N . VAL A 1 85 ? -14.475 3.761 -11.240 1.00 43.25 85 VAL A N 1
ATOM 677 C CA . VAL A 1 85 ? -13.371 2.837 -11.559 1.00 43.25 85 VAL A CA 1
ATOM 678 C C . VAL A 1 85 ? -13.298 1.779 -10.473 1.00 43.25 85 VAL A C 1
ATOM 680 O O . VAL A 1 85 ? -13.228 2.108 -9.300 1.00 43.25 85 VAL A O 1
ATOM 683 N N . ARG A 1 86 ? -13.375 0.497 -10.852 1.00 46.94 86 ARG A N 1
ATOM 684 C CA . ARG A 1 86 ? -13.129 -0.632 -9.942 1.00 46.94 86 ARG A CA 1
ATOM 685 C C . ARG A 1 86 ? -11.713 -0.493 -9.383 1.00 46.94 86 ARG A C 1
ATOM 687 O O . ARG A 1 86 ? -10.776 -0.949 -10.029 1.00 46.94 86 ARG A O 1
ATOM 694 N N . GLN A 1 87 ? -11.577 0.143 -8.226 1.00 54.66 87 GLN A N 1
ATOM 695 C CA . GLN A 1 87 ? -10.317 0.299 -7.519 1.00 54.66 87 GLN A CA 1
ATOM 696 C C . GLN A 1 87 ? -10.103 -0.940 -6.633 1.00 54.66 87 GLN A C 1
ATOM 698 O O . GLN A 1 87 ? -10.783 -1.103 -5.618 1.00 54.66 87 GLN A O 1
ATOM 703 N N . PRO A 1 88 ? -9.176 -1.852 -6.980 1.00 55.78 88 PRO A N 1
ATOM 704 C CA . PRO A 1 88 ? -8.952 -3.084 -6.219 1.00 55.78 88 PRO A CA 1
ATOM 705 C C . PRO A 1 88 ? -8.437 -2.825 -4.792 1.00 55.78 88 PRO A C 1
ATOM 707 O O . PRO A 1 88 ? -8.649 -3.648 -3.900 1.00 55.78 88 PRO A O 1
ATOM 710 N N . VAL A 1 89 ? -7.793 -1.678 -4.553 1.00 53.88 89 VAL A N 1
ATOM 711 C CA . VAL A 1 89 ? -7.382 -1.235 -3.211 1.00 53.88 89 VAL A CA 1
ATOM 712 C C . VAL A 1 89 ? -8.581 -0.729 -2.412 1.00 53.88 89 VAL A C 1
ATOM 714 O O . VAL A 1 89 ? -8.709 -1.049 -1.230 1.00 53.88 89 VAL A O 1
ATOM 717 N N . GLU A 1 90 ? -9.491 -0.001 -3.054 1.00 56.66 90 GLU A N 1
ATOM 718 C CA . GLU A 1 90 ? -10.720 0.474 -2.426 1.00 56.66 90 GLU A CA 1
ATOM 719 C C . GLU A 1 90 ? -11.627 -0.703 -2.050 1.00 56.66 90 GLU A C 1
ATOM 721 O O . GLU A 1 90 ? -12.074 -0.781 -0.911 1.00 56.66 90 GLU A O 1
ATOM 726 N N . ASP A 1 91 ? -11.778 -1.700 -2.927 1.00 57.78 91 ASP A N 1
ATOM 727 C CA . ASP A 1 91 ? -12.473 -2.953 -2.611 1.00 57.78 91 ASP A CA 1
ATOM 728 C C . ASP A 1 91 ? -11.802 -3.696 -1.442 1.00 57.78 91 AS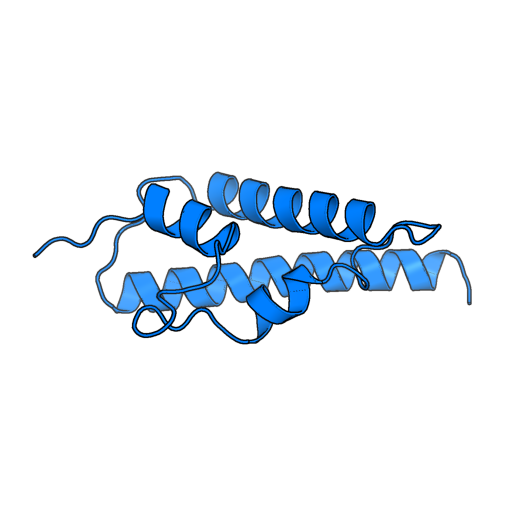P A C 1
ATOM 730 O O . ASP A 1 91 ? -12.483 -4.242 -0.571 1.00 57.78 91 ASP A O 1
ATOM 734 N N . ALA A 1 92 ? -10.468 -3.715 -1.363 1.00 59.00 92 ALA A N 1
ATOM 735 C CA . ALA A 1 92 ? -9.760 -4.350 -0.252 1.00 59.00 92 ALA A CA 1
ATOM 736 C C . ALA A 1 92 ? -9.943 -3.592 1.075 1.00 59.00 92 ALA A C 1
ATOM 738 O O . ALA A 1 92 ? -10.078 -4.228 2.119 1.00 59.00 92 ALA A O 1
ATOM 739 N N . ILE A 1 93 ? -9.971 -2.260 1.060 1.00 58.50 93 ILE A N 1
ATOM 740 C CA . ILE A 1 93 ? -10.123 -1.434 2.266 1.00 58.50 93 ILE A CA 1
ATOM 741 C C . ILE A 1 93 ? -11.593 -1.359 2.702 1.00 58.50 93 ILE A C 1
ATOM 743 O O . ILE A 1 93 ? -11.880 -1.520 3.890 1.00 58.50 93 ILE A O 1
ATOM 747 N N . ASN A 1 94 ? -12.533 -1.211 1.769 1.00 58.69 94 ASN A N 1
ATOM 748 C CA . ASN A 1 94 ? -13.973 -1.146 2.033 1.00 58.69 94 ASN A CA 1
ATOM 749 C C . ASN A 1 94 ? -14.526 -2.493 2.515 1.00 58.69 94 ASN A C 1
ATOM 751 O O . ASN A 1 94 ? -15.311 -2.525 3.459 1.00 58.69 94 ASN A O 1
ATOM 755 N N . ASN A 1 95 ? -14.053 -3.627 1.979 1.00 59.84 95 ASN A N 1
ATOM 756 C CA . ASN A 1 95 ? -14.409 -4.941 2.536 1.00 59.84 95 ASN A CA 1
ATOM 757 C C . ASN A 1 95 ? -13.881 -5.147 3.964 1.00 59.84 95 ASN A C 1
ATOM 759 O O . ASN A 1 95 ? -14.364 -6.032 4.677 1.00 59.84 95 ASN A O 1
ATOM 763 N N . HIS A 1 96 ? -12.890 -4.351 4.384 1.00 53.84 96 HIS A N 1
ATOM 764 C CA . HIS A 1 96 ? -12.247 -4.486 5.683 1.00 53.84 96 HIS A CA 1
ATOM 765 C C . HIS A 1 96 ? -12.414 -3.275 6.616 1.00 53.84 96 HIS A C 1
ATOM 767 O O . HIS A 1 96 ? -11.665 -3.133 7.586 1.00 53.84 96 HIS A O 1
ATOM 773 N N . THR A 1 97 ? -13.389 -2.402 6.365 1.00 49.12 97 THR A N 1
ATOM 774 C CA . THR A 1 97 ? -13.707 -1.271 7.246 1.00 49.12 97 THR A CA 1
ATOM 775 C C . THR A 1 97 ? -15.218 -1.101 7.361 1.00 49.12 97 THR A C 1
ATOM 777 O O . THR A 1 97 ? -15.957 -1.318 6.408 1.00 49.12 97 THR A O 1
ATOM 780 N N . VAL A 1 98 ? -15.704 -0.766 8.558 1.00 59.69 98 VAL A N 1
ATOM 781 C CA . VAL A 1 98 ? -17.126 -0.469 8.795 1.00 59.69 98 VAL A CA 1
ATOM 782 C C . VAL A 1 98 ? -17.216 0.846 9.555 1.00 59.69 98 VAL A C 1
ATOM 784 O O . VAL A 1 98 ? -16.546 1.028 10.576 1.00 59.69 98 VAL A O 1
ATOM 787 N N . GLN A 1 99 ? -18.046 1.759 9.054 1.00 48.84 99 GLN A N 1
ATOM 788 C CA . GLN A 1 99 ? -18.362 3.020 9.711 1.00 48.84 99 GLN A CA 1
ATOM 789 C C . GLN A 1 99 ? -19.462 2.773 10.752 1.00 48.84 99 GLN A C 1
ATOM 791 O O . GLN A 1 99 ? -20.548 2.301 10.417 1.00 48.84 99 GLN A O 1
ATOM 796 N N . LEU A 1 100 ? -19.178 3.053 12.024 1.00 52.59 100 LEU A N 1
ATOM 797 C CA . LEU A 1 100 ? -20.211 3.089 13.058 1.00 52.59 100 LEU A CA 1
ATOM 798 C C . LEU A 1 100 ? -20.841 4.486 13.036 1.00 52.59 100 LEU A C 1
ATOM 800 O O . LEU A 1 100 ? -20.144 5.468 13.290 1.00 52.59 100 LEU A O 1
ATOM 804 N N . LEU A 1 101 ? -22.126 4.541 12.667 1.00 52.97 101 LEU A N 1
ATOM 805 C CA . LEU A 1 101 ? -23.006 5.698 12.866 1.00 52.97 101 LEU A CA 1
ATOM 806 C C . LEU A 1 101 ? -23.216 5.972 14.360 1.00 52.97 101 LEU A C 1
ATOM 808 O O . LEU A 1 101 ? -23.344 4.983 15.122 1.00 52.97 101 LEU A O 1
#

Foldseek 3Di:
DDPVVQVVVLVVLLVVLLVLVVVLVVVVVVVVKDFQDDSVVLSVQSVVLLQVQLVVLVDVVSGSVPRPCSCVSVVDDPVPDDPPDPNSSCVSRVVGIDDDD

Radius of gyration: 14.78 Å; chains: 1; bounding box: 47×20×34 Å

Secondary structure (DSSP, 8-state):
--HHHHHHHHHHHHHHHHHHHHHHHHHHHHTT-EESS-HHHHHHHHHHHHHHHHHHT--SS--GGG-THHHHHHS---TTS-TTS--HHHHHHHTTEE---

Sequence (101 aa):
MRSDDYDQIELQVIQDVLDTVEAQLRERERRGWRLTAPRSRIYAAVLYAVIVSARAAHTFPATLDRADILDEIFDGIDPFDSAAVRQPVEDAINNHTVQLL

Organism: NCBI:txid53432

pLDDT: mean 76.64, std 16.81, range [40.06, 96.62]